Protein AF-A0A7W1ZIA6-F1 (afdb_monomer_lite)

Foldseek 3Di:
DFADDPVNLLVVQVVCCVVPNDDRDWPAPVLSVVLRVQLVCCCVPVVDALVVSLVSNLVSQLPSPGTPDCSNVSSPPRGPGRD

Radius of gyration: 12.24 Å; chains: 1; bounding box: 32×19×30 Å

Sequence (83 aa):
MIFPDKSAVLEIQSQLIERYSGIHGLRDEGALESALNTAENRAFYEDAPVDILAATYAFHLSQAHAFLDGNKRIADVPSPVFF

Secondary structure (DSSP, 8-state):
-----HHHHHHHHHHHHHHH----SBS-HHHHHHHHHHHHHHHHHH---HHHHHHHHHHHHHHH--BSS-HHHHHTS--TT--

pLDDT: mean 90.55, std 9.99, range [49.94, 97.81]

Structure (mmCIF, N/CA/C/O backbone):
data_AF-A0A7W1ZIA6-F1
#
_entry.id   AF-A0A7W1ZIA6-F1
#
loop_
_atom_site.group_PDB
_atom_site.id
_atom_site.type_symbol
_atom_site.label_atom_id
_atom_site.label_alt_id
_atom_site.label_comp_id
_atom_site.label_asym_id
_atom_site.label_entity_id
_atom_site.label_seq_id
_atom_site.pdbx_PDB_ins_code
_atom_site.Cartn_x
_atom_site.Cartn_y
_atom_site.Cartn_z
_atom_site.occupancy
_atom_site.B_iso_or_equiv
_atom_site.auth_seq_id
_atom_site.auth_comp_id
_atom_site.auth_asym_id
_atom_site.auth_atom_id
_atom_site.pdbx_PDB_model_num
ATOM 1 N N . MET A 1 1 ? 2.232 0.677 -18.208 1.00 69.88 1 MET A N 1
ATOM 2 C CA . MET A 1 1 ? 2.059 0.441 -16.769 1.00 69.88 1 MET A CA 1
ATOM 3 C C . MET A 1 1 ? 1.190 1.534 -16.188 1.00 69.88 1 MET A C 1
ATOM 5 O O . MET A 1 1 ? 1.485 2.705 -16.395 1.00 69.88 1 MET A O 1
ATOM 9 N N . ILE A 1 2 ? 0.090 1.149 -15.558 1.00 78.81 2 ILE A N 1
ATOM 10 C CA . ILE A 1 2 ? -0.734 2.051 -14.744 1.00 78.81 2 ILE A CA 1
ATOM 11 C C . ILE A 1 2 ? -0.285 1.814 -13.293 1.00 78.81 2 ILE A C 1
ATOM 13 O O . ILE A 1 2 ? 0.317 0.780 -13.051 1.00 78.81 2 ILE A O 1
ATOM 17 N N . PHE A 1 3 ? -0.487 2.743 -12.358 1.00 83.44 3 PHE A N 1
ATOM 18 C CA . PHE A 1 3 ? -0.282 2.564 -10.907 1.00 83.44 3 PHE A CA 1
ATOM 19 C C . PHE A 1 3 ? -1.586 2.949 -10.195 1.00 83.44 3 PHE A C 1
ATOM 21 O O . PHE A 1 3 ? -2.313 3.792 -10.726 1.00 83.44 3 PHE A O 1
ATOM 28 N N . PRO A 1 4 ? -1.971 2.303 -9.078 1.00 84.12 4 PRO A N 1
ATOM 29 C CA . PRO A 1 4 ? -3.212 2.641 -8.405 1.00 84.12 4 PRO A CA 1
ATOM 30 C C . PRO A 1 4 ? -3.027 3.949 -7.637 1.00 84.12 4 PRO A C 1
ATOM 32 O O . PRO A 1 4 ? -2.104 4.084 -6.834 1.00 84.12 4 PRO A O 1
ATOM 35 N N . ASP A 1 5 ? -3.951 4.885 -7.824 1.00 87.44 5 ASP A N 1
ATOM 36 C CA . ASP A 1 5 ? -3.987 6.094 -7.009 1.00 87.44 5 ASP A CA 1
ATOM 37 C C . ASP A 1 5 ? -4.200 5.746 -5.529 1.00 87.44 5 ASP A C 1
ATOM 39 O O . ASP A 1 5 ? -4.939 4.818 -5.183 1.00 87.44 5 ASP A O 1
ATOM 43 N N . LYS A 1 6 ? -3.628 6.554 -4.629 1.00 91.56 6 LYS A N 1
ATOM 44 C CA . LYS A 1 6 ? -3.825 6.426 -3.173 1.00 91.56 6 LYS A CA 1
ATOM 45 C C . LYS A 1 6 ? -5.306 6.303 -2.791 1.00 91.56 6 LYS A C 1
ATOM 47 O O . LYS A 1 6 ? -5.651 5.512 -1.917 1.00 91.56 6 LYS A O 1
ATOM 52 N N . SER A 1 7 ? -6.183 7.065 -3.447 1.00 92.62 7 SER A N 1
ATOM 53 C CA . SER A 1 7 ? -7.635 7.017 -3.231 1.00 92.62 7 SER A CA 1
ATOM 54 C C . SER A 1 7 ? -8.230 5.643 -3.538 1.00 92.62 7 SER A C 1
ATOM 56 O O . SER A 1 7 ? -9.026 5.149 -2.746 1.00 92.62 7 SER A O 1
ATOM 58 N N . ALA A 1 8 ? -7.802 4.996 -4.625 1.00 91.75 8 AL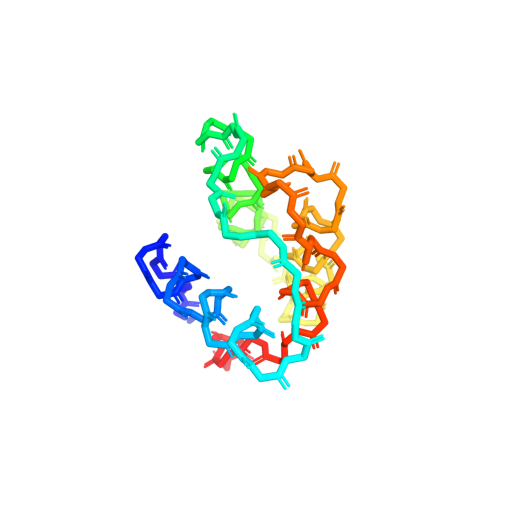A A N 1
ATOM 59 C CA . ALA A 1 8 ? -8.242 3.649 -4.970 1.00 91.75 8 ALA A CA 1
ATOM 60 C C . ALA A 1 8 ? -7.794 2.633 -3.909 1.00 91.75 8 ALA A C 1
ATOM 62 O O . ALA A 1 8 ? -8.569 1.773 -3.500 1.00 91.75 8 ALA A O 1
ATOM 63 N N . VAL A 1 9 ? -6.567 2.764 -3.396 1.00 92.88 9 VAL A N 1
ATOM 64 C CA . VAL A 1 9 ? -6.055 1.892 -2.325 1.00 92.88 9 VAL A CA 1
ATOM 65 C C . VAL A 1 9 ? -6.840 2.083 -1.025 1.00 92.88 9 VAL A C 1
ATOM 67 O O . VAL A 1 9 ? -7.176 1.101 -0.362 1.00 92.88 9 VAL A O 1
ATOM 70 N N . LEU A 1 10 ? -7.171 3.330 -0.676 1.00 95.12 10 LEU A N 1
ATOM 71 C CA . LEU A 1 10 ? -8.009 3.658 0.481 1.00 95.12 10 LEU A CA 1
ATOM 72 C C . LEU A 1 10 ? -9.421 3.073 0.342 1.00 95.12 10 LEU A C 1
ATOM 74 O O . LEU A 1 10 ? -9.942 2.495 1.295 1.00 95.12 10 LEU A O 1
ATOM 78 N N . GLU A 1 11 ? -10.024 3.186 -0.842 1.00 95.06 11 GLU A N 1
ATOM 79 C CA . GLU A 1 11 ? -11.359 2.655 -1.117 1.00 95.06 11 GLU A CA 1
ATOM 80 C C . GLU A 1 11 ? -11.385 1.126 -1.022 1.00 95.06 11 GLU A C 1
ATOM 82 O O . GLU A 1 11 ? -12.221 0.563 -0.312 1.00 95.06 11 GLU A O 1
ATOM 87 N N . ILE A 1 12 ? -10.424 0.446 -1.656 1.00 94.06 12 ILE A N 1
ATOM 88 C CA . ILE A 1 12 ? -10.298 -1.013 -1.579 1.00 94.06 12 ILE A CA 1
ATOM 89 C C . ILE A 1 12 ? -10.072 -1.448 -0.127 1.00 94.06 12 ILE A C 1
ATOM 91 O O . ILE A 1 12 ? -10.686 -2.415 0.323 1.00 94.06 12 ILE A O 1
ATOM 95 N N . GLN A 1 13 ? -9.236 -0.738 0.640 1.00 95.44 13 GLN A N 1
ATOM 96 C CA . GLN A 1 13 ? -9.031 -1.064 2.051 1.00 95.44 13 GLN A CA 1
ATOM 97 C C . GLN A 1 13 ? -10.333 -0.937 2.852 1.00 95.44 13 GLN A C 1
ATOM 99 O O . GLN A 1 13 ? -10.642 -1.853 3.616 1.00 95.44 13 GLN A O 1
ATOM 104 N N . SER A 1 14 ? -11.132 0.114 2.628 1.00 96.25 14 SER A N 1
ATOM 105 C CA . SER A 1 14 ? -12.444 0.259 3.278 1.00 96.25 14 SER A CA 1
ATOM 106 C C . SER A 1 14 ? -13.359 -0.919 2.953 1.00 96.25 14 SER A C 1
ATOM 108 O O . SER A 1 14 ? -13.895 -1.547 3.867 1.00 96.25 14 SER A O 1
ATOM 110 N N . GLN A 1 15 ? -13.452 -1.299 1.674 1.00 96.19 15 GLN A N 1
ATOM 111 C CA . GLN A 1 15 ? -14.257 -2.441 1.230 1.00 96.19 15 GLN A CA 1
ATOM 112 C C . GLN A 1 15 ? -13.798 -3.763 1.873 1.00 96.19 15 GLN A C 1
ATOM 114 O O . GLN A 1 15 ? -14.619 -4.617 2.216 1.00 96.19 15 GLN A O 1
ATOM 119 N N . LEU A 1 16 ? -12.489 -3.953 2.072 1.00 95.81 16 LEU A N 1
ATOM 120 C CA . LEU A 1 16 ? -11.945 -5.136 2.746 1.00 95.81 16 LEU A CA 1
ATOM 121 C C . LEU A 1 16 ? -12.296 -5.175 4.237 1.00 95.81 16 LEU A C 1
ATOM 123 O O . LEU A 1 16 ? -12.567 -6.257 4.765 1.00 95.81 16 LEU A O 1
ATOM 127 N N . ILE A 1 17 ? -12.280 -4.029 4.920 1.00 97.44 17 ILE A N 1
ATOM 128 C CA . ILE A 1 17 ? -12.690 -3.940 6.326 1.00 97.44 17 ILE A CA 1
ATOM 129 C C . ILE A 1 17 ? -14.194 -4.179 6.459 1.00 97.44 17 ILE A C 1
ATOM 131 O O . ILE A 1 17 ? -14.600 -4.956 7.318 1.00 97.44 17 ILE A O 1
ATOM 135 N N . GLU A 1 18 ? -15.011 -3.605 5.577 1.00 97.25 18 GLU A N 1
ATOM 136 C CA . GLU A 1 18 ? -16.461 -3.834 5.548 1.00 97.25 18 GLU A CA 1
ATOM 137 C C . GLU A 1 18 ? -16.803 -5.309 5.314 1.00 97.25 18 GLU A C 1
ATOM 139 O O . GLU A 1 18 ? -17.697 -5.860 5.956 1.00 97.25 18 GLU A O 1
ATOM 144 N N . ARG A 1 19 ? -16.070 -5.977 4.416 1.00 96.94 19 ARG A N 1
ATOM 145 C CA . ARG A 1 19 ? -16.327 -7.376 4.054 1.00 96.94 19 ARG A CA 1
ATOM 146 C C . ARG A 1 19 ? -15.853 -8.381 5.100 1.00 96.94 19 ARG A C 1
ATOM 148 O O . ARG A 1 19 ? -16.513 -9.398 5.302 1.00 96.94 19 ARG A O 1
ATOM 155 N N . TYR A 1 20 ? -14.690 -8.150 5.699 1.00 95.69 20 TYR A N 1
ATOM 156 C CA . TYR A 1 20 ? -14.013 -9.139 6.547 1.00 95.69 20 TYR A CA 1
ATOM 157 C C . TYR A 1 20 ? -13.888 -8.702 8.010 1.00 95.69 20 TYR A C 1
ATOM 159 O O . TYR A 1 20 ? -13.185 -9.357 8.780 1.00 95.69 20 TYR A O 1
ATOM 167 N N . SER A 1 21 ? -14.566 -7.616 8.388 1.00 94.06 21 SER A N 1
ATOM 168 C CA . SER A 1 21 ? -14.438 -6.931 9.675 1.00 94.06 21 SER A CA 1
ATOM 169 C C . SER A 1 21 ? -13.028 -6.375 9.933 1.00 94.06 21 SER A C 1
ATOM 171 O O . SER A 1 21 ? -12.035 -6.739 9.291 1.00 94.06 21 SER A O 1
ATOM 173 N N . GLY A 1 22 ? -12.923 -5.464 10.896 1.00 95.62 22 GLY A N 1
ATOM 174 C CA . GLY A 1 22 ? -11.656 -4.866 11.306 1.00 95.62 22 GLY A CA 1
ATOM 175 C C . GLY A 1 22 ? -11.813 -3.410 11.715 1.00 95.62 22 GLY A C 1
ATOM 176 O O . GLY A 1 22 ? -12.923 -2.934 11.955 1.00 95.62 22 GLY A O 1
ATOM 177 N N . ILE A 1 23 ? -10.687 -2.709 11.793 1.00 97.38 23 ILE A N 1
ATOM 178 C CA . ILE A 1 23 ? -10.642 -1.295 12.171 1.00 97.38 23 ILE A CA 1
ATOM 179 C C . ILE A 1 23 ? -10.438 -0.440 10.919 1.00 97.38 23 ILE A C 1
ATOM 181 O O . ILE A 1 23 ? -9.435 -0.571 10.217 1.00 97.38 23 ILE A O 1
ATOM 185 N N . HIS A 1 24 ? -11.385 0.462 10.660 1.00 96.31 24 HIS A N 1
ATOM 186 C CA . HIS A 1 24 ? -11.216 1.500 9.648 1.00 96.31 24 HIS A CA 1
ATOM 187 C C . HIS A 1 24 ? -10.180 2.524 10.096 1.00 96.31 24 HIS A C 1
ATOM 189 O O . HIS A 1 24 ? -10.148 2.915 11.262 1.00 96.31 24 HIS A O 1
ATOM 195 N N . GLY A 1 25 ? -9.409 3.028 9.137 1.00 94.56 25 GLY A N 1
ATOM 196 C CA . GLY A 1 25 ? -8.599 4.221 9.324 1.00 94.56 25 GLY A CA 1
ATOM 197 C C . GLY A 1 25 ? -7.152 4.054 8.890 1.00 94.56 25 GLY A C 1
ATOM 198 O O . GLY A 1 25 ? -6.560 2.970 8.923 1.00 94.56 25 GLY A O 1
ATOM 199 N N . LEU A 1 26 ? -6.593 5.189 8.494 1.00 97.12 26 LEU A N 1
ATOM 200 C CA . LEU A 1 26 ? -5.194 5.348 8.150 1.00 97.12 26 LEU A CA 1
ATOM 201 C C . LEU A 1 26 ? -4.416 5.675 9.427 1.00 97.12 26 LEU A C 1
ATOM 203 O O . LEU A 1 26 ? -4.787 6.577 10.175 1.00 97.12 26 LEU A O 1
ATOM 207 N N . ARG A 1 27 ? -3.359 4.910 9.689 1.00 97.31 27 ARG A N 1
ATOM 208 C CA . ARG A 1 27 ? -2.431 5.139 10.800 1.00 97.31 27 ARG A CA 1
ATOM 209 C C . ARG A 1 27 ? -1.372 6.164 10.415 1.00 97.31 27 ARG A C 1
ATOM 211 O O . ARG A 1 27 ? -1.052 7.034 11.214 1.00 97.31 27 ARG A O 1
ATOM 218 N N . ASP A 1 28 ? -0.819 6.014 9.216 1.00 97.44 28 ASP A N 1
ATOM 219 C CA . ASP A 1 28 ? 0.280 6.831 8.718 1.00 97.44 28 ASP A CA 1
ATOM 220 C C . ASP A 1 28 ? 0.161 6.983 7.198 1.00 97.44 28 ASP A C 1
ATOM 222 O O . ASP A 1 28 ? 0.322 6.027 6.436 1.00 97.44 28 ASP A O 1
ATOM 226 N N . GLU A 1 29 ? -0.154 8.201 6.766 1.00 96.44 29 GLU A N 1
ATOM 227 C CA . GLU A 1 29 ? -0.291 8.546 5.353 1.00 96.44 29 GLU A CA 1
ATOM 228 C C . GLU A 1 29 ? 1.050 8.552 4.619 1.00 96.44 29 GLU A C 1
ATOM 230 O O . GLU A 1 29 ? 1.128 8.064 3.493 1.00 96.44 29 GLU A O 1
ATOM 235 N N . GLY A 1 30 ? 2.119 9.016 5.270 1.00 96.94 30 GLY A N 1
ATOM 236 C CA . GLY A 1 30 ? 3.456 9.024 4.681 1.00 96.94 30 GLY A CA 1
ATOM 237 C C . GLY A 1 30 ? 3.981 7.607 4.459 1.00 96.94 30 GLY A C 1
ATOM 238 O O . GLY A 1 30 ? 4.614 7.331 3.439 1.00 96.94 30 GLY A O 1
ATOM 239 N N . ALA A 1 31 ? 3.660 6.681 5.365 1.00 96.25 31 ALA A N 1
ATOM 240 C CA . ALA A 1 31 ? 3.967 5.265 5.185 1.00 96.25 31 ALA A CA 1
ATOM 241 C C . ALA A 1 31 ? 3.214 4.654 3.991 1.00 96.25 31 ALA A C 1
ATOM 243 O O . ALA A 1 31 ? 3.800 3.864 3.248 1.00 96.25 31 ALA A O 1
ATOM 244 N N . LEU A 1 32 ? 1.945 5.031 3.776 1.00 95.81 32 LEU A N 1
ATOM 245 C CA . LEU A 1 32 ? 1.183 4.589 2.603 1.00 95.81 32 LEU A CA 1
ATOM 246 C C . LEU A 1 32 ? 1.825 5.111 1.318 1.00 95.81 32 LEU A C 1
ATOM 248 O O . LEU A 1 32 ? 2.147 4.325 0.434 1.00 95.81 32 LEU A O 1
ATOM 252 N N . GLU A 1 33 ? 2.055 6.419 1.231 1.00 95.12 33 GLU A N 1
ATOM 253 C CA . GLU A 1 33 ? 2.641 7.053 0.046 1.00 95.12 33 GLU A CA 1
ATOM 254 C C . GLU A 1 33 ? 4.030 6.492 -0.268 1.00 95.12 33 GLU A C 1
ATOM 256 O O . GLU A 1 33 ? 4.326 6.171 -1.417 1.00 95.12 33 GLU A O 1
ATOM 261 N N . SER A 1 34 ? 4.864 6.284 0.753 1.00 95.12 34 SER A N 1
ATOM 262 C CA . SER A 1 34 ? 6.175 5.657 0.586 1.00 95.12 34 SER A CA 1
ATOM 263 C C . SER A 1 34 ? 6.072 4.243 0.003 1.00 95.12 34 SER A C 1
ATOM 265 O O . SER A 1 34 ? 6.850 3.890 -0.889 1.00 95.12 34 SER A O 1
ATOM 267 N N . ALA A 1 35 ? 5.103 3.441 0.456 1.00 94.00 35 ALA A N 1
ATOM 268 C CA . ALA A 1 35 ? 4.894 2.093 -0.060 1.00 94.00 35 ALA A CA 1
ATOM 269 C C . ALA A 1 35 ? 4.458 2.089 -1.532 1.00 94.00 35 ALA A C 1
ATOM 271 O O . ALA A 1 35 ? 5.026 1.337 -2.325 1.00 94.00 35 ALA A O 1
ATOM 272 N N . LEU A 1 36 ? 3.504 2.951 -1.901 1.00 91.81 36 LEU A N 1
ATOM 273 C CA . LEU A 1 36 ? 3.000 3.072 -3.275 1.00 91.81 36 LEU A CA 1
ATOM 274 C C . LEU A 1 36 ? 4.103 3.544 -4.233 1.00 91.81 36 LEU A C 1
ATOM 276 O O . LEU A 1 36 ? 4.375 2.893 -5.244 1.00 91.81 36 LEU A O 1
ATOM 280 N N . ASN A 1 37 ? 4.831 4.592 -3.841 1.00 93.56 37 ASN A N 1
ATOM 281 C CA . ASN A 1 37 ? 5.895 5.185 -4.651 1.00 93.56 37 ASN A CA 1
ATOM 282 C C . ASN A 1 37 ? 7.078 4.233 -4.883 1.00 93.56 37 ASN A C 1
ATOM 284 O O . ASN A 1 37 ? 7.847 4.423 -5.822 1.00 93.56 37 ASN A O 1
ATOM 288 N N . THR A 1 38 ? 7.274 3.210 -4.043 1.00 92.62 38 THR A N 1
ATOM 289 C CA . THR A 1 38 ? 8.417 2.295 -4.196 1.00 92.62 38 THR A CA 1
ATOM 290 C C . THR A 1 38 ? 8.327 1.481 -5.490 1.00 92.62 38 THR A C 1
ATOM 292 O O . THR A 1 38 ? 9.335 1.319 -6.178 1.00 92.62 38 THR A O 1
ATOM 295 N N . ALA A 1 39 ? 7.133 1.005 -5.859 1.00 89.12 39 ALA A N 1
ATOM 296 C CA . ALA A 1 39 ? 6.944 0.273 -7.111 1.00 89.12 39 ALA A CA 1
ATOM 297 C C . ALA A 1 39 ? 7.113 1.196 -8.331 1.00 89.12 39 ALA A C 1
ATOM 299 O O . ALA A 1 39 ? 7.802 0.832 -9.280 1.00 89.12 39 ALA A O 1
ATOM 300 N N . GLU A 1 40 ? 6.571 2.415 -8.276 1.00 89.56 40 GLU A N 1
ATOM 301 C CA . GLU A 1 40 ? 6.743 3.428 -9.329 1.00 89.56 40 GLU A 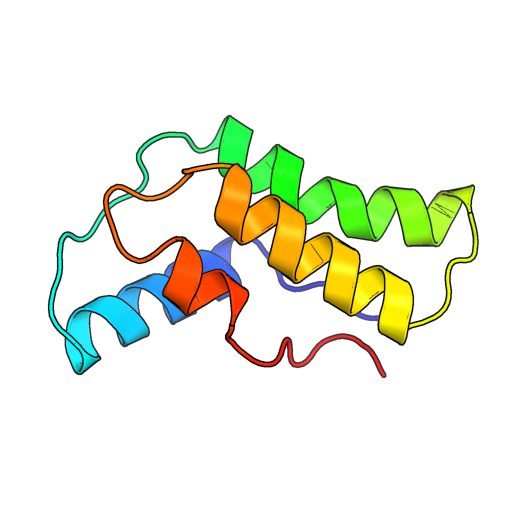CA 1
ATOM 302 C C . GLU A 1 40 ? 8.213 3.790 -9.547 1.00 89.56 40 GLU A C 1
ATOM 304 O O . GLU A 1 40 ? 8.700 3.804 -10.678 1.00 89.56 40 GLU A O 1
ATOM 309 N N . ASN A 1 41 ? 8.953 4.003 -8.457 1.00 93.06 41 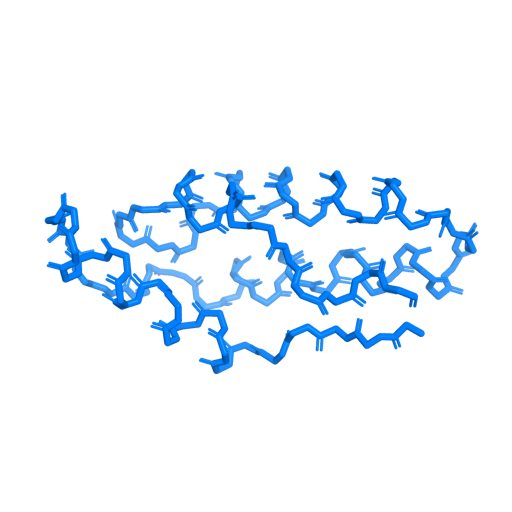ASN A N 1
ATOM 310 C CA . ASN A 1 41 ? 10.381 4.286 -8.514 1.00 93.06 41 ASN A CA 1
ATOM 311 C C . ASN A 1 41 ? 11.159 3.128 -9.150 1.00 93.06 41 ASN A C 1
ATOM 313 O O . ASN A 1 41 ? 11.997 3.365 -10.015 1.00 93.06 41 ASN A O 1
ATOM 317 N N . ARG A 1 42 ? 10.881 1.873 -8.777 1.00 92.94 42 ARG A N 1
ATOM 318 C CA . ARG A 1 42 ? 11.557 0.721 -9.399 1.00 92.94 42 ARG A CA 1
ATOM 319 C C . ARG A 1 42 ? 11.214 0.575 -10.876 1.00 92.94 42 ARG A C 1
ATOM 321 O O . ARG A 1 42 ? 12.096 0.251 -11.663 1.00 92.94 42 ARG A O 1
ATOM 328 N N . ALA A 1 43 ? 9.976 0.855 -11.270 1.00 90.38 43 ALA A N 1
ATOM 329 C CA . ALA A 1 43 ? 9.601 0.844 -12.679 1.00 90.38 43 ALA A CA 1
ATOM 330 C C . ALA A 1 43 ? 10.373 1.910 -13.469 1.00 90.38 43 ALA A C 1
ATOM 332 O O . ALA A 1 43 ? 10.879 1.630 -14.549 1.00 90.38 43 ALA A O 1
ATOM 333 N N . PHE A 1 44 ? 10.508 3.114 -12.908 1.00 90.88 44 PHE A N 1
ATOM 334 C CA . PHE A 1 44 ? 11.178 4.227 -13.573 1.00 90.88 44 PHE A CA 1
ATOM 335 C C . PHE A 1 44 ? 12.706 4.078 -13.630 1.00 90.88 44 PHE A C 1
ATOM 337 O O . PHE A 1 44 ? 13.313 4.367 -14.659 1.00 90.88 44 PHE A O 1
ATOM 344 N N . TYR A 1 45 ? 13.338 3.653 -12.533 1.00 94.25 45 TYR A N 1
ATOM 345 C CA . TYR A 1 45 ? 14.799 3.633 -12.416 1.00 94.25 45 TYR A CA 1
ATOM 346 C C . TYR A 1 45 ? 15.440 2.282 -12.750 1.00 94.25 45 TYR A C 1
ATOM 348 O O . TYR A 1 45 ? 16.602 2.261 -13.151 1.00 94.25 45 TYR A O 1
ATOM 356 N N . GLU A 1 46 ? 14.729 1.166 -12.569 1.00 93.50 46 GLU A N 1
ATOM 357 C CA . GLU A 1 46 ? 15.286 -0.186 -12.740 1.00 93.50 46 GLU A CA 1
ATOM 358 C C . GLU A 1 46 ? 14.729 -0.923 -13.967 1.00 93.50 46 GLU A C 1
ATOM 360 O O . GLU A 1 46 ? 15.214 -2.013 -14.260 1.00 93.50 46 GLU A O 1
ATOM 365 N N . ASP A 1 47 ? 13.724 -0.367 -14.661 1.00 88.94 47 ASP A N 1
ATOM 366 C CA . ASP A 1 47 ? 12.970 -1.050 -15.733 1.00 88.94 47 ASP A CA 1
ATOM 367 C C . ASP A 1 47 ? 12.526 -2.464 -15.303 1.00 88.94 47 ASP A C 1
ATOM 369 O O . ASP A 1 47 ? 12.611 -3.451 -16.037 1.00 88.94 47 ASP A O 1
ATOM 373 N N . ALA A 1 48 ? 12.131 -2.582 -14.029 1.00 89.81 48 ALA A N 1
ATOM 374 C CA . ALA A 1 48 ? 11.827 -3.865 -13.420 1.00 89.81 48 ALA A CA 1
ATOM 375 C C . ALA A 1 48 ? 10.588 -4.504 -14.078 1.00 89.81 48 ALA A C 1
ATOM 377 O O . ALA A 1 48 ? 9.607 -3.810 -14.365 1.00 89.81 48 ALA A O 1
ATOM 378 N N . PRO A 1 49 ? 10.584 -5.833 -14.281 1.00 90.44 49 PRO A N 1
ATOM 379 C CA . PRO A 1 49 ? 9.455 -6.509 -14.899 1.00 90.44 49 PRO A CA 1
ATOM 380 C C . PRO A 1 49 ? 8.218 -6.503 -13.986 1.00 90.44 49 PRO A C 1
ATOM 382 O O . PRO A 1 49 ? 8.295 -6.338 -12.766 1.00 90.44 49 PRO A O 1
ATOM 385 N N . VAL A 1 50 ? 7.052 -6.689 -14.605 1.00 89.00 50 VAL A N 1
ATOM 386 C CA . VAL A 1 50 ? 5.719 -6.609 -13.981 1.00 89.00 50 VAL A CA 1
ATOM 387 C C . VAL A 1 50 ? 5.578 -7.470 -12.720 1.00 89.00 50 VAL A C 1
ATOM 389 O O . VAL A 1 50 ? 5.005 -7.023 -11.728 1.00 89.00 50 VAL A O 1
ATOM 392 N N . ASP A 1 51 ? 6.118 -8.685 -12.731 1.00 90.06 51 ASP A N 1
ATOM 393 C CA . ASP A 1 51 ? 6.092 -9.615 -11.601 1.00 90.06 51 ASP A CA 1
ATOM 394 C C . ASP A 1 51 ? 6.898 -9.093 -10.400 1.00 90.06 51 ASP A C 1
ATOM 396 O O . ASP A 1 51 ? 6.441 -9.172 -9.256 1.00 90.06 51 ASP A O 1
ATOM 400 N N . ILE A 1 52 ? 8.056 -8.477 -10.653 1.00 91.94 52 ILE A N 1
ATOM 401 C CA . ILE A 1 52 ? 8.881 -7.838 -9.620 1.00 91.94 52 ILE A CA 1
ATOM 402 C C . ILE A 1 52 ? 8.196 -6.597 -9.046 1.00 91.94 52 ILE A C 1
ATOM 404 O O . ILE A 1 52 ? 8.277 -6.345 -7.839 1.00 91.94 52 ILE A O 1
ATOM 408 N N . LEU A 1 53 ? 7.496 -5.829 -9.876 1.00 90.94 53 LEU A N 1
ATOM 409 C CA . LEU A 1 53 ? 6.767 -4.643 -9.431 1.00 90.94 53 LEU A CA 1
ATOM 410 C C . LEU A 1 53 ? 5.533 -5.003 -8.604 1.00 90.94 53 LEU A C 1
ATOM 412 O O . LEU A 1 53 ? 5.316 -4.403 -7.550 1.00 90.94 53 LEU A O 1
ATOM 416 N N . ALA A 1 54 ? 4.800 -6.046 -9.000 1.00 89.06 54 ALA A N 1
ATOM 417 C CA . ALA A 1 54 ? 3.710 -6.603 -8.207 1.00 89.06 54 ALA A CA 1
ATOM 418 C C . ALA A 1 54 ? 4.197 -7.106 -6.841 1.00 89.06 54 ALA A C 1
ATOM 420 O O . ALA A 1 54 ? 3.617 -6.759 -5.810 1.00 89.06 54 ALA A O 1
ATOM 421 N N . ALA A 1 55 ? 5.306 -7.854 -6.817 1.00 91.25 55 ALA A N 1
ATOM 422 C CA . ALA A 1 55 ? 5.913 -8.327 -5.576 1.00 91.25 55 ALA A CA 1
ATOM 423 C C . ALA A 1 55 ? 6.400 -7.171 -4.685 1.00 91.25 55 ALA A C 1
ATOM 425 O O . ALA A 1 55 ? 6.195 -7.199 -3.471 1.00 91.25 55 ALA A O 1
ATOM 426 N N . THR A 1 56 ? 7.002 -6.135 -5.279 1.00 92.50 56 THR A N 1
ATOM 427 C CA . THR A 1 56 ? 7.436 -4.924 -4.563 1.00 92.50 56 THR A CA 1
ATOM 428 C C . THR A 1 56 ? 6.241 -4.235 -3.913 1.00 92.50 56 THR A C 1
ATOM 430 O O . THR A 1 56 ? 6.274 -3.930 -2.723 1.00 92.50 56 THR A O 1
ATOM 433 N N . TYR A 1 57 ? 5.163 -4.039 -4.666 1.00 90.88 57 TYR A N 1
ATOM 434 C CA . TYR A 1 57 ? 3.959 -3.381 -4.180 1.00 90.88 57 TYR A CA 1
ATOM 435 C C . TYR A 1 57 ? 3.321 -4.135 -3.003 1.00 90.88 57 TYR A C 1
ATOM 437 O O . TYR A 1 57 ? 3.101 -3.554 -1.938 1.00 90.88 57 TYR A O 1
ATOM 445 N N . ALA A 1 58 ? 3.110 -5.447 -3.153 1.00 91.88 58 ALA A N 1
ATOM 446 C CA . ALA A 1 58 ? 2.559 -6.295 -2.098 1.00 91.88 58 ALA A CA 1
ATOM 447 C C . ALA A 1 58 ? 3.449 -6.297 -0.841 1.00 91.88 58 ALA A C 1
ATOM 449 O O . ALA A 1 58 ? 2.968 -6.111 0.280 1.00 91.88 58 ALA A O 1
ATOM 450 N N . PHE A 1 59 ? 4.765 -6.447 -1.014 1.00 94.00 59 PHE A N 1
ATOM 451 C CA . PHE A 1 59 ? 5.705 -6.452 0.103 1.00 94.00 59 PHE A CA 1
ATOM 452 C C . PHE A 1 59 ? 5.682 -5.126 0.873 1.00 94.00 59 PHE A C 1
ATOM 454 O O . PHE A 1 59 ? 5.510 -5.122 2.094 1.00 94.00 59 PHE A O 1
ATOM 461 N N . HIS A 1 60 ? 5.814 -3.997 0.174 1.00 94.69 60 HIS A N 1
ATOM 462 C CA . HIS A 1 60 ? 5.886 -2.689 0.817 1.00 94.69 60 HIS A CA 1
ATOM 463 C C . HIS A 1 60 ? 4.560 -2.283 1.468 1.00 94.69 60 HIS A C 1
ATOM 465 O O . HIS A 1 60 ? 4.588 -1.774 2.586 1.00 94.69 60 HIS A O 1
ATOM 471 N N . LEU A 1 61 ? 3.402 -2.582 0.866 1.00 93.25 61 LEU A N 1
ATOM 472 C CA . LEU A 1 61 ? 2.108 -2.349 1.521 1.00 93.25 61 LEU A CA 1
ATOM 473 C C . LEU A 1 61 ? 1.926 -3.195 2.784 1.00 93.25 61 LEU A C 1
ATOM 475 O O . LEU A 1 61 ? 1.446 -2.691 3.801 1.00 93.25 61 LEU A O 1
ATOM 479 N N . SER A 1 62 ? 2.337 -4.466 2.747 1.00 95.12 62 SER A N 1
ATOM 480 C CA . SER A 1 62 ? 2.249 -5.345 3.917 1.00 95.12 62 SER A CA 1
ATOM 481 C C . SER A 1 62 ? 3.115 -4.833 5.072 1.00 95.12 62 SER A C 1
ATO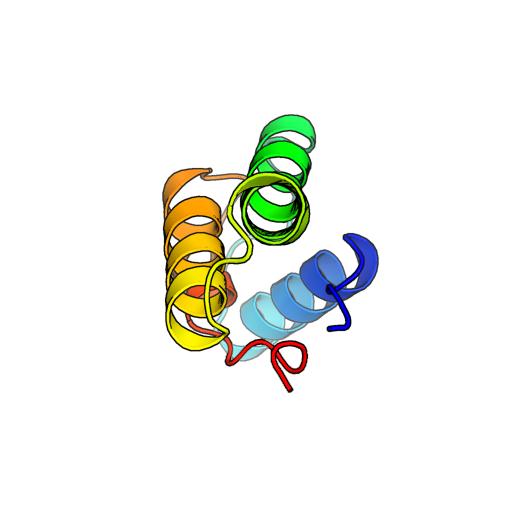M 483 O O . SER A 1 62 ? 2.705 -4.922 6.231 1.00 95.12 62 SER A O 1
ATOM 485 N N . GLN A 1 63 ? 4.304 -4.303 4.764 1.00 96.25 63 GLN A N 1
ATOM 486 C CA . GLN A 1 63 ? 5.314 -3.913 5.754 1.00 96.25 63 GLN A CA 1
ATOM 487 C C . GLN A 1 63 ? 5.221 -2.453 6.210 1.00 96.25 63 GLN A C 1
ATOM 489 O O . GLN A 1 63 ? 5.717 -2.125 7.285 1.00 96.25 63 GLN A O 1
ATOM 494 N N . ALA A 1 64 ? 4.579 -1.572 5.440 1.00 94.69 64 ALA A N 1
ATOM 495 C CA . ALA A 1 64 ? 4.439 -0.160 5.797 1.00 94.69 64 ALA A CA 1
ATOM 496 C C . ALA A 1 64 ? 3.593 0.057 7.055 1.00 94.69 64 ALA A C 1
ATOM 498 O O . ALA A 1 64 ? 3.741 1.067 7.745 1.00 94.69 64 ALA A O 1
ATOM 499 N N . HIS A 1 65 ? 2.699 -0.891 7.367 1.00 94.75 65 HIS A N 1
ATOM 500 C CA . HIS A 1 65 ? 1.742 -0.760 8.462 1.00 94.75 65 HIS A CA 1
ATOM 501 C C . HIS A 1 65 ? 0.978 0.579 8.382 1.00 94.75 65 HIS A C 1
ATOM 503 O O . HIS A 1 65 ? 0.765 1.253 9.387 1.00 94.75 65 HIS A O 1
ATOM 509 N N . ALA A 1 66 ? 0.618 1.013 7.176 1.00 96.88 66 ALA A N 1
ATOM 510 C CA . ALA A 1 66 ? 0.014 2.321 6.960 1.00 96.88 66 ALA A CA 1
ATOM 511 C C . ALA A 1 66 ? -1.422 2.409 7.497 1.00 96.88 66 ALA A C 1
ATOM 513 O O . ALA A 1 66 ? -1.870 3.484 7.882 1.00 96.88 66 ALA A O 1
ATOM 514 N N . PHE A 1 67 ? -2.133 1.284 7.579 1.00 97.81 67 PHE A N 1
ATOM 515 C CA . PHE A 1 67 ? -3.506 1.201 8.076 1.00 97.81 67 PHE A CA 1
ATOM 516 C C . PHE A 1 67 ? -3.563 0.724 9.527 1.00 97.81 67 PHE A C 1
ATOM 518 O O . PHE A 1 67 ? -2.690 -0.026 9.978 1.00 97.81 67 PHE A O 1
ATOM 525 N N . LEU A 1 68 ? -4.626 1.104 10.242 1.00 97.44 68 LEU A N 1
ATOM 526 C CA . LEU A 1 68 ? -4.901 0.600 11.593 1.00 97.44 68 LEU A CA 1
ATOM 527 C C . LEU A 1 68 ? -5.133 -0.919 11.607 1.00 97.44 68 LEU A C 1
ATOM 529 O O . LEU A 1 68 ? -4.725 -1.597 12.546 1.00 97.44 68 LEU A O 1
ATOM 533 N N . ASP A 1 69 ? -5.733 -1.458 10.546 1.00 96.88 69 ASP A N 1
ATOM 534 C CA . ASP A 1 69 ? -5.922 -2.889 10.317 1.00 96.88 69 ASP A CA 1
ATOM 535 C C . ASP A 1 69 ? -5.946 -3.180 8.802 1.00 96.88 69 ASP A C 1
ATOM 537 O O . ASP A 1 69 ? -6.092 -2.287 7.968 1.00 96.88 69 ASP A O 1
ATOM 541 N N . GLY A 1 70 ? -5.773 -4.441 8.416 1.00 94.62 70 GLY A N 1
ATOM 542 C CA . GLY A 1 70 ? -5.941 -4.888 7.036 1.00 94.62 70 GLY A CA 1
ATOM 543 C C . GLY A 1 70 ? -4.709 -4.740 6.144 1.00 94.62 70 GLY A C 1
ATOM 544 O O . GLY A 1 70 ? -4.807 -5.077 4.972 1.00 94.62 70 GLY A O 1
ATOM 545 N N . ASN A 1 71 ? -3.544 -4.340 6.672 1.00 95.62 71 ASN A N 1
ATOM 546 C CA . ASN A 1 71 ? -2.303 -4.147 5.893 1.00 95.62 71 ASN A CA 1
ATOM 547 C C . ASN A 1 71 ? -1.928 -5.358 5.014 1.00 95.62 71 ASN A C 1
ATOM 549 O O . ASN A 1 71 ? -1.626 -5.212 3.836 1.00 95.62 71 ASN A O 1
ATOM 553 N N . LYS A 1 72 ? -2.017 -6.576 5.561 1.00 93.81 72 LYS A N 1
ATOM 554 C CA . LYS A 1 72 ? -1.755 -7.801 4.787 1.00 93.81 72 LYS A CA 1
ATOM 555 C C . LYS A 1 72 ? -2.852 -8.102 3.765 1.00 93.81 72 LYS A C 1
ATOM 557 O O . LYS A 1 72 ? -2.563 -8.645 2.713 1.00 93.81 72 LYS A O 1
ATOM 562 N N . ARG A 1 73 ? -4.104 -7.749 4.076 1.00 94.81 73 ARG A N 1
ATOM 563 C CA . ARG A 1 73 ? -5.255 -7.992 3.194 1.00 94.81 73 ARG A CA 1
ATOM 564 C C . ARG A 1 73 ? -5.196 -7.092 1.966 1.00 94.81 73 ARG A C 1
ATOM 566 O O . ARG A 1 73 ? -5.386 -7.586 0.868 1.00 94.81 73 ARG A O 1
ATOM 573 N N . ILE A 1 74 ? -4.899 -5.803 2.144 1.00 93.94 74 ILE A N 1
ATOM 574 C CA . ILE A 1 74 ? -4.750 -4.873 1.017 1.00 93.94 74 ILE A CA 1
ATOM 575 C C . ILE A 1 74 ? -3.520 -5.206 0.162 1.00 93.94 74 ILE A C 1
ATOM 577 O O . ILE A 1 74 ? -3.573 -5.063 -1.052 1.00 93.94 74 ILE A O 1
ATOM 581 N N . ALA A 1 75 ? -2.444 -5.710 0.775 1.00 92.62 75 ALA A N 1
ATOM 582 C CA . ALA A 1 75 ? -1.251 -6.166 0.064 1.00 92.62 75 ALA A CA 1
ATOM 583 C C . ALA A 1 75 ? -1.481 -7.411 -0.812 1.00 92.62 75 ALA A C 1
ATOM 585 O O . ALA A 1 75 ? -0.799 -7.571 -1.819 1.00 92.62 75 ALA A O 1
ATOM 586 N N . ASP A 1 76 ? -2.419 -8.279 -0.425 1.00 91.19 76 ASP A N 1
ATOM 587 C CA . ASP A 1 76 ? -2.763 -9.513 -1.146 1.00 91.19 76 ASP A CA 1
ATOM 588 C C . ASP A 1 76 ? -3.813 -9.287 -2.248 1.00 91.19 76 ASP A C 1
ATOM 590 O O . ASP A 1 76 ? -4.115 -10.187 -3.031 1.00 91.19 76 ASP A O 1
ATOM 594 N N . VAL A 1 77 ? -4.386 -8.078 -2.335 1.00 87.50 77 VAL A N 1
ATOM 595 C CA . VAL A 1 77 ? -5.299 -7.747 -3.430 1.00 87.50 77 VAL A CA 1
ATOM 596 C C . VAL A 1 77 ? -4.519 -7.808 -4.742 1.00 87.50 77 VAL A C 1
ATOM 598 O O . VAL A 1 77 ? -3.512 -7.105 -4.876 1.00 87.50 77 VAL A O 1
ATOM 601 N N . PRO A 1 78 ? -4.979 -8.596 -5.734 1.00 72.31 78 PRO A N 1
ATOM 602 C CA . PRO A 1 78 ? -4.384 -8.568 -7.057 1.00 72.31 78 PRO A CA 1
ATOM 603 C C . PRO A 1 78 ? -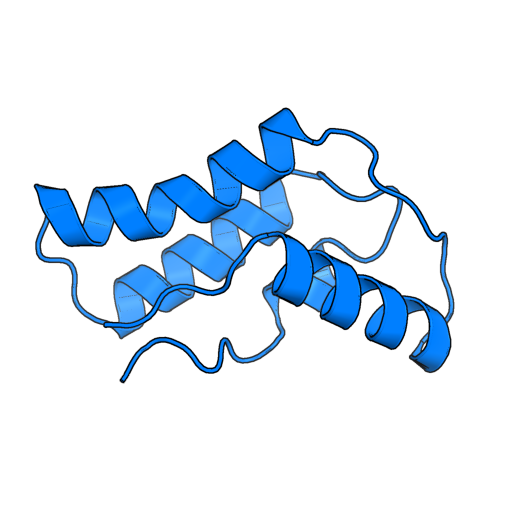4.510 -7.151 -7.603 1.00 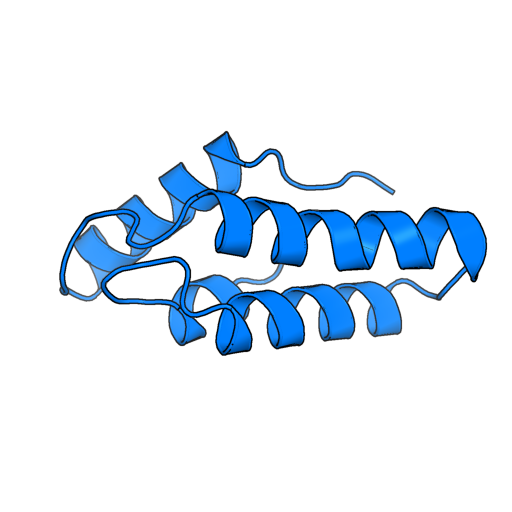72.31 78 PRO A C 1
ATOM 605 O O . PRO A 1 78 ? -5.608 -6.662 -7.872 1.00 72.31 78 PRO A O 1
ATOM 608 N N . SER A 1 79 ? -3.371 -6.473 -7.704 1.00 66.75 79 SER A N 1
ATOM 609 C CA . SER A 1 79 ? -3.329 -5.095 -8.162 1.00 66.75 79 SER A CA 1
ATOM 610 C C . SER A 1 79 ? -3.757 -5.066 -9.636 1.00 66.75 79 SER A C 1
ATOM 612 O O . SER A 1 79 ? -3.121 -5.744 -10.448 1.00 66.75 79 SER A O 1
ATOM 614 N N . PRO A 1 80 ? -4.805 -4.315 -10.025 1.00 52.88 80 PRO A N 1
ATOM 615 C CA . PRO A 1 80 ? -5.342 -4.300 -11.397 1.00 52.88 80 PRO A CA 1
ATOM 616 C C . PRO A 1 80 ? -4.419 -3.630 -12.441 1.00 52.88 80 PRO A C 1
ATOM 618 O O . PRO A 1 80 ? -4.853 -3.194 -13.500 1.00 52.88 80 PRO A O 1
ATOM 621 N N . VAL A 1 81 ? -3.138 -3.508 -12.124 1.00 55.16 81 VAL A N 1
ATOM 622 C CA . VAL A 1 81 ? -2.288 -2.370 -12.464 1.00 55.16 81 VAL A CA 1
ATOM 623 C C . VAL A 1 81 ? -1.072 -2.780 -13.299 1.00 55.16 81 VAL A C 1
ATOM 625 O O . VAL A 1 81 ? -0.535 -1.977 -14.062 1.00 55.16 81 VAL A O 1
ATOM 628 N N . PHE A 1 82 ? -0.652 -4.040 -13.206 1.00 56.91 82 PHE A N 1
ATOM 629 C CA . PHE A 1 82 ? 0.556 -4.517 -13.869 1.00 56.91 82 PHE A CA 1
ATOM 630 C C . PHE A 1 82 ? 0.229 -5.298 -15.154 1.00 56.91 82 PHE A C 1
ATOM 632 O O . PHE A 1 82 ? 0.443 -6.506 -15.220 1.00 56.91 82 PHE A O 1
ATOM 639 N N . PHE A 1 83 ? -0.316 -4.604 -16.161 1.00 49.94 83 PHE A N 1
ATOM 640 C CA . PHE A 1 83 ? -0.351 -5.068 -17.557 1.00 49.94 83 PHE A CA 1
ATOM 641 C C . PHE A 1 83 ? 0.659 -4.290 -18.409 1.00 49.94 83 PHE A C 1
ATOM 643 O O . PHE A 1 83 ? 0.848 -3.068 -18.160 1.00 49.94 83 PHE A O 1
#